Protein AF-A0A526YKM3-F1 (afdb_monomer_lite)

Sequence (54 aa):
VFTQYRKSGGSRTGVLPDFFIGAHAAVDGLPLLTRDVGRYRTYFPSLKLIAPGA

Secondary structure (DSSP, 8-state):
-HHHHHHT-S--SSHHHHHHHHHHHHHTT--EE-S-HHHHHHH-TTS-EE-TT-

Structure (mmCIF, N/CA/C/O backbone):
data_AF-A0A526YKM3-F1
#
_entry.id   AF-A0A526YKM3-F1
#
loop_
_atom_site.group_PDB
_atom_site.id
_atom_site.type_symbol
_atom_site.label_atom_id
_atom_site.label_alt_id
_atom_site.label_comp_id
_atom_site.label_asym_id
_atom_site.label_entity_id
_atom_site.label_seq_id
_atom_site.pdbx_PDB_ins_code
_atom_site.Cartn_x
_atom_site.Cartn_y
_atom_site.Cartn_z
_atom_site.occupancy
_atom_site.B_iso_or_equiv
_atom_site.auth_seq_id
_atom_site.auth_comp_id
_atom_site.auth_asym_id
_atom_site.auth_atom_id
_atom_site.pdbx_PDB_model_num
ATOM 1 N N . VAL A 1 1 ? 3.634 10.731 0.543 1.00 57.56 1 VAL A N 1
ATOM 2 C CA . VAL A 1 1 ? 3.705 9.592 -0.407 1.00 57.56 1 VAL A CA 1
ATOM 3 C C . VAL A 1 1 ? 3.490 10.026 -1.868 1.00 57.56 1 VAL A C 1
ATOM 5 O O . VAL A 1 1 ? 4.426 9.897 -2.646 1.00 57.56 1 VAL A O 1
ATOM 8 N N . PHE A 1 2 ? 2.371 10.673 -2.241 1.00 59.50 2 PHE A N 1
ATOM 9 C CA . PHE A 1 2 ? 2.170 11.237 -3.601 1.00 59.50 2 PHE A CA 1
ATOM 10 C C . PHE A 1 2 ? 3.281 12.213 -4.041 1.00 59.50 2 PHE A C 1
ATOM 12 O O . PHE A 1 2 ? 3.742 12.193 -5.180 1.00 59.50 2 PHE A O 1
ATOM 19 N N . THR A 1 3 ? 3.781 13.035 -3.115 1.00 64.38 3 THR A N 1
ATOM 20 C CA . THR A 1 3 ? 4.874 13.982 -3.384 1.00 64.38 3 THR A CA 1
ATOM 21 C C . THR A 1 3 ? 6.211 13.287 -3.667 1.00 64.38 3 THR A C 1
ATOM 23 O O . THR A 1 3 ? 6.961 13.747 -4.522 1.00 64.38 3 THR A O 1
ATOM 26 N N . GLN A 1 4 ? 6.506 12.163 -2.997 1.00 65.81 4 GLN A N 1
ATOM 27 C CA . GLN A 1 4 ? 7.692 11.336 -3.278 1.00 65.81 4 GLN A CA 1
ATOM 28 C C . GLN A 1 4 ? 7.565 10.647 -4.641 1.00 65.81 4 GLN A C 1
ATOM 30 O O . GLN A 1 4 ? 8.508 10.685 -5.423 1.00 65.81 4 GLN A O 1
ATOM 35 N N . TYR A 1 5 ? 6.376 10.128 -4.962 1.00 60.16 5 TYR A N 1
ATOM 36 C CA . TYR A 1 5 ? 6.053 9.583 -6.283 1.00 60.16 5 TYR A CA 1
ATOM 37 C C . TYR A 1 5 ? 6.221 10.618 -7.413 1.00 60.16 5 TYR A C 1
ATOM 39 O O . TYR A 1 5 ? 6.792 10.324 -8.462 1.00 60.16 5 TYR A O 1
ATOM 47 N N . ARG A 1 6 ? 5.789 11.872 -7.211 1.00 61.56 6 ARG A N 1
ATOM 48 C CA . ARG A 1 6 ? 6.023 12.943 -8.197 1.00 61.56 6 ARG A CA 1
ATOM 49 C C . ARG A 1 6 ? 7.510 13.248 -8.382 1.00 61.56 6 ARG A C 1
ATOM 51 O O . ARG A 1 6 ? 7.934 13.464 -9.519 1.00 61.56 6 ARG A O 1
ATOM 58 N N . LYS A 1 7 ? 8.279 13.257 -7.286 1.00 66.44 7 LYS A N 1
ATOM 59 C CA . LYS A 1 7 ? 9.718 13.562 -7.278 1.00 66.44 7 LYS A CA 1
ATOM 60 C C . LYS A 1 7 ? 10.586 12.469 -7.913 1.00 66.44 7 LYS A C 1
ATOM 62 O O . LYS A 1 7 ? 11.645 12.803 -8.424 1.00 66.44 7 LYS A O 1
ATOM 67 N N . SER A 1 8 ? 10.153 11.208 -7.946 1.00 64.19 8 SER A N 1
ATOM 68 C CA . SER A 1 8 ? 10.978 10.071 -8.393 1.00 64.19 8 SER A CA 1
ATOM 69 C C . SER A 1 8 ? 11.117 9.886 -9.919 1.00 64.19 8 SER A C 1
ATOM 71 O O . SER A 1 8 ? 11.526 8.813 -10.328 1.00 64.19 8 SER A O 1
ATOM 73 N N . GLY A 1 9 ? 10.747 10.878 -10.745 1.00 52.41 9 GLY A N 1
ATOM 74 C CA . GLY A 1 9 ? 10.978 10.976 -12.207 1.00 52.41 9 GLY A CA 1
ATOM 75 C C . GLY A 1 9 ? 11.236 9.688 -13.022 1.00 52.41 9 GLY A C 1
AT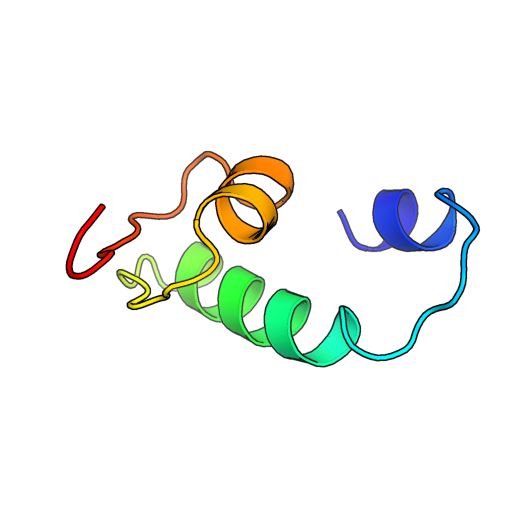OM 76 O O . GLY A 1 9 ? 12.337 9.159 -13.003 1.00 52.41 9 GLY A O 1
ATOM 77 N N . GLY A 1 10 ? 10.264 9.249 -13.836 1.00 61.91 10 GLY A N 1
ATOM 78 C CA . GLY A 1 10 ? 10.389 8.122 -14.784 1.00 61.91 10 GLY A CA 1
ATOM 79 C C . GLY A 1 10 ? 9.103 7.920 -15.602 1.00 61.91 10 GLY A C 1
ATOM 80 O O . GLY A 1 10 ? 8.129 8.627 -15.350 1.00 61.91 10 GLY A O 1
ATOM 81 N N . SER A 1 11 ? 9.076 7.001 -16.580 1.00 50.88 11 SER A N 1
ATOM 82 C CA . SER A 1 11 ? 7.879 6.704 -17.400 1.00 50.88 11 SER A CA 1
ATOM 83 C C . SER A 1 11 ? 6.696 6.278 -16.510 1.00 50.88 11 SER A C 1
ATOM 85 O O . SER A 1 11 ? 6.783 5.286 -15.790 1.00 50.88 11 SER A O 1
ATOM 87 N N . ARG A 1 12 ? 5.610 7.070 -16.487 1.00 59.28 12 ARG A N 1
ATOM 88 C CA . ARG A 1 12 ? 4.537 7.002 -15.467 1.00 59.28 12 ARG A CA 1
ATOM 89 C C . ARG A 1 12 ? 3.279 6.282 -15.959 1.00 59.28 12 ARG A C 1
ATOM 91 O O . ARG A 1 12 ? 2.190 6.846 -15.910 1.00 59.28 12 ARG A O 1
ATOM 98 N N . THR A 1 13 ? 3.404 5.051 -16.439 1.00 54.97 13 THR A N 1
ATOM 99 C CA . THR A 1 13 ? 2.292 4.372 -17.130 1.00 54.97 13 THR A CA 1
ATOM 100 C C . THR A 1 13 ? 1.292 3.628 -16.236 1.00 54.97 13 THR A C 1
ATOM 102 O O . THR A 1 13 ? 0.314 3.120 -16.770 1.00 54.97 13 THR A O 1
ATOM 105 N N . GLY A 1 14 ? 1.441 3.578 -14.901 1.00 55.53 14 GLY A N 1
ATOM 106 C CA . GLY A 1 14 ? 0.487 2.779 -14.105 1.00 55.53 14 GLY A CA 1
ATOM 107 C C . GLY A 1 14 ? 0.475 2.903 -12.582 1.00 55.53 14 GLY A C 1
ATOM 108 O O . GLY A 1 14 ? -0.176 2.095 -11.938 1.00 55.53 14 GLY A O 1
ATOM 109 N N . VAL A 1 15 ? 1.162 3.870 -11.969 1.00 64.56 15 VAL A N 1
ATOM 110 C CA . VAL A 1 15 ? 1.264 3.911 -10.491 1.00 64.56 15 VAL A CA 1
ATOM 111 C C . VAL A 1 15 ? 0.076 4.620 -9.837 1.00 64.56 15 VAL A C 1
ATOM 113 O O . VAL A 1 15 ? -0.254 4.336 -8.692 1.00 64.56 15 VAL A O 1
ATOM 116 N N . LEU A 1 16 ? -0.584 5.545 -10.543 1.00 75.56 16 LEU A N 1
ATOM 117 C CA . LEU A 1 16 ? -1.651 6.354 -9.949 1.00 75.56 16 LEU A CA 1
ATOM 118 C C . LEU A 1 16 ? -2.868 5.516 -9.495 1.00 75.56 16 LEU A C 1
ATOM 120 O O . LEU A 1 16 ? -3.324 5.747 -8.376 1.00 75.56 16 LEU A O 1
ATOM 124 N N . PRO A 1 17 ? -3.361 4.530 -10.274 1.00 84.94 17 PRO A N 1
ATOM 125 C CA . PRO A 1 17 ? -4.444 3.657 -9.817 1.00 84.94 17 PRO A CA 1
ATOM 126 C C . PRO A 1 17 ? -4.043 2.810 -8.601 1.00 84.94 17 PRO A C 1
ATOM 128 O O . PRO A 1 17 ? -4.719 2.863 -7.575 1.00 84.94 17 PRO A O 1
ATOM 131 N N . ASP A 1 18 ? -2.908 2.106 -8.669 1.00 86.06 18 ASP A N 1
ATOM 132 C CA . ASP A 1 18 ? -2.409 1.255 -7.577 1.00 86.06 18 ASP A CA 1
ATOM 133 C C . ASP A 1 18 ? -2.190 2.047 -6.288 1.00 86.06 18 ASP A C 1
ATOM 135 O O . ASP A 1 18 ? -2.458 1.559 -5.189 1.00 86.06 18 ASP A O 1
ATOM 139 N N . PHE A 1 19 ? -1.731 3.292 -6.427 1.00 86.88 19 PHE A N 1
ATOM 140 C CA . PHE A 1 19 ? -1.555 4.209 -5.317 1.00 86.88 19 PHE A CA 1
ATOM 141 C C . PHE A 1 19 ? -2.883 4.540 -4.635 1.00 86.88 19 PHE A C 1
ATOM 143 O O . PHE A 1 19 ? -2.954 4.476 -3.412 1.00 86.88 19 PHE A O 1
ATOM 150 N N . PHE A 1 20 ? -3.935 4.873 -5.392 1.00 91.38 20 PHE A N 1
ATOM 151 C CA . PHE A 1 20 ? -5.249 5.146 -4.802 1.00 91.38 20 PHE A CA 1
ATOM 152 C C . PHE A 1 20 ? -5.856 3.902 -4.152 1.00 91.38 20 PHE A C 1
ATOM 154 O O . PHE A 1 20 ? -6.384 4.001 -3.048 1.00 91.38 20 PHE A O 1
ATOM 161 N N . ILE A 1 21 ? -5.708 2.731 -4.776 1.00 92.56 21 ILE A N 1
ATOM 162 C CA . ILE A 1 21 ? -6.151 1.450 -4.209 1.00 92.56 21 ILE A CA 1
ATOM 163 C C . ILE A 1 21 ? -5.431 1.169 -2.881 1.00 92.56 21 ILE A C 1
ATOM 165 O O . ILE A 1 21 ? -6.071 0.885 -1.871 1.00 92.56 21 ILE A O 1
ATOM 169 N N . GLY A 1 22 ? -4.100 1.287 -2.865 1.00 93.12 22 GLY A N 1
ATOM 170 C CA . GLY A 1 22 ? -3.292 1.044 -1.669 1.00 93.12 22 GLY A CA 1
ATOM 171 C C . GLY A 1 22 ? -3.550 2.062 -0.562 1.00 93.12 22 GLY A C 1
ATOM 172 O O . GLY A 1 22 ? -3.634 1.687 0.604 1.00 93.12 22 GLY A O 1
ATOM 173 N N . ALA A 1 23 ? -3.733 3.335 -0.917 1.00 93.19 23 ALA A N 1
ATOM 174 C CA . ALA A 1 23 ? -4.044 4.392 0.038 1.00 93.19 23 ALA A CA 1
ATOM 175 C C . ALA A 1 23 ? -5.416 4.188 0.684 1.00 93.19 23 ALA A C 1
ATOM 177 O O . ALA A 1 23 ? -5.529 4.309 1.900 1.00 93.19 23 ALA A O 1
ATOM 178 N N . HIS A 1 24 ? -6.433 3.840 -0.105 1.00 95.88 24 HIS A N 1
ATOM 179 C CA . HIS A 1 24 ? -7.767 3.543 0.408 1.00 95.88 24 HIS A CA 1
ATOM 180 C C . HIS A 1 24 ? -7.735 2.358 1.380 1.00 95.88 24 HIS A C 1
ATOM 182 O O . HIS A 1 24 ? -8.167 2.490 2.521 1.00 95.88 24 HIS A O 1
ATOM 188 N N . ALA A 1 25 ? -7.102 1.247 0.984 1.00 96.88 25 ALA A N 1
ATOM 189 C CA . ALA A 1 25 ? -6.956 0.084 1.855 1.00 96.88 25 ALA A CA 1
ATOM 190 C C . ALA A 1 25 ? -6.180 0.404 3.147 1.00 96.88 25 ALA A C 1
ATOM 192 O O . ALA A 1 25 ? -6.543 -0.071 4.218 1.00 96.88 25 ALA A O 1
ATOM 193 N N . ALA A 1 26 ? -5.138 1.240 3.074 1.00 95.12 26 ALA A N 1
ATOM 194 C CA . ALA A 1 26 ? -4.350 1.626 4.242 1.00 95.12 26 ALA A CA 1
ATOM 195 C C . ALA A 1 26 ? -5.118 2.531 5.216 1.00 95.12 26 ALA A C 1
ATOM 197 O O . ALA A 1 26 ? -4.966 2.372 6.425 1.00 95.12 26 ALA A O 1
ATOM 198 N N . VAL A 1 27 ? -5.925 3.468 4.706 1.00 94.56 27 VAL A N 1
ATOM 199 C CA . VAL A 1 27 ? -6.749 4.365 5.534 1.00 94.56 27 VAL A CA 1
ATOM 200 C C . VAL A 1 27 ? -7.870 3.594 6.226 1.00 94.56 27 VAL A C 1
ATOM 202 O O . VAL A 1 27 ? -8.109 3.813 7.410 1.00 94.56 27 VAL A O 1
ATOM 205 N N . ASP A 1 28 ? -8.487 2.644 5.525 1.00 96.88 28 ASP A N 1
ATOM 206 C CA . ASP A 1 28 ? -9.614 1.868 6.051 1.00 96.88 28 ASP A CA 1
ATOM 207 C C . ASP A 1 28 ? -9.176 0.598 6.804 1.00 96.88 28 ASP A C 1
ATOM 209 O O . ASP A 1 28 ? -10.008 -0.162 7.299 1.00 96.88 28 ASP A O 1
ATOM 213 N N . GLY A 1 29 ? -7.866 0.341 6.901 1.00 95.06 29 GLY A N 1
ATOM 214 C CA . GLY A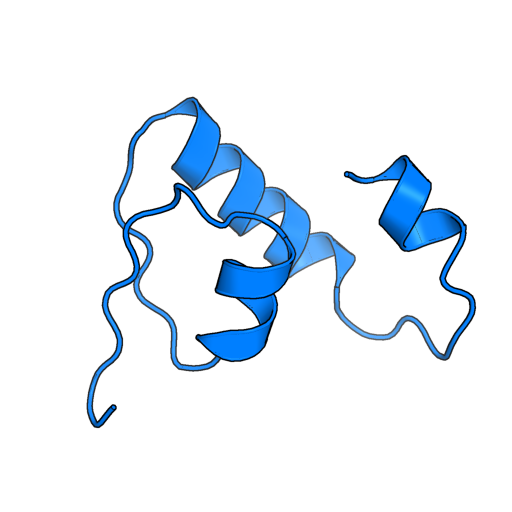 1 29 ? -7.318 -0.835 7.583 1.00 95.06 29 GLY A CA 1
ATOM 215 C C . GLY A 1 29 ? -7.648 -2.166 6.895 1.00 95.06 29 GLY A C 1
ATOM 216 O O . GLY A 1 29 ? -7.662 -3.216 7.540 1.00 95.06 29 GLY A O 1
ATOM 217 N N . LEU A 1 30 ? -7.921 -2.139 5.590 1.00 97.56 30 LEU A N 1
ATOM 218 C CA . LEU A 1 30 ? -8.321 -3.304 4.808 1.00 97.56 30 LEU A CA 1
ATOM 219 C C . LEU A 1 30 ? -7.097 -4.082 4.300 1.00 97.56 30 LEU A C 1
ATOM 221 O O . LEU A 1 30 ? -6.123 -3.482 3.840 1.00 97.56 30 LEU A O 1
ATOM 225 N N . PRO A 1 31 ? -7.124 -5.427 4.324 1.00 97.00 31 PRO A N 1
ATOM 226 C CA . PRO A 1 31 ? -6.105 -6.217 3.652 1.00 97.00 31 PRO A CA 1
ATOM 227 C C . PRO A 1 31 ? -6.234 -6.083 2.130 1.00 97.00 31 PRO A C 1
ATOM 229 O O . PRO A 1 31 ? -7.338 -6.102 1.588 1.00 97.00 31 PRO A O 1
ATOM 232 N N . LEU A 1 32 ? -5.101 -6.016 1.432 1.00 96.25 32 LEU A N 1
ATOM 233 C CA . LEU A 1 32 ? -5.059 -5.921 -0.025 1.00 96.25 32 LEU A CA 1
ATOM 234 C C . LEU A 1 32 ? -4.503 -7.206 -0.648 1.00 96.25 32 LEU A C 1
ATOM 236 O O . LEU A 1 32 ? -3.363 -7.596 -0.388 1.00 96.25 32 LEU A O 1
ATOM 240 N N . LEU A 1 33 ? -5.301 -7.842 -1.506 1.00 96.31 33 LEU A N 1
ATOM 241 C CA . LEU A 1 33 ? -4.876 -8.972 -2.329 1.00 96.31 33 LEU A CA 1
ATOM 242 C C . LEU A 1 33 ? -4.135 -8.458 -3.568 1.00 96.31 33 LEU A C 1
ATOM 244 O O . LEU A 1 33 ? -4.705 -7.720 -4.368 1.00 96.31 33 LEU A O 1
ATOM 248 N N . THR A 1 34 ? -2.875 -8.848 -3.750 1.00 92.62 34 THR A N 1
ATOM 249 C CA . THR A 1 34 ? -2.071 -8.400 -4.894 1.00 92.62 34 THR A CA 1
ATOM 250 C C . THR A 1 34 ? -0.988 -9.405 -5.267 1.00 92.62 34 THR A C 1
ATOM 252 O O . THR A 1 34 ? -0.487 -10.145 -4.426 1.00 92.62 34 THR A O 1
ATOM 255 N N . ARG A 1 35 ? -0.596 -9.406 -6.544 1.00 92.94 35 ARG A N 1
ATOM 256 C CA . ARG A 1 35 ? 0.601 -10.113 -7.027 1.00 92.94 35 ARG A CA 1
ATOM 257 C C . ARG A 1 35 ?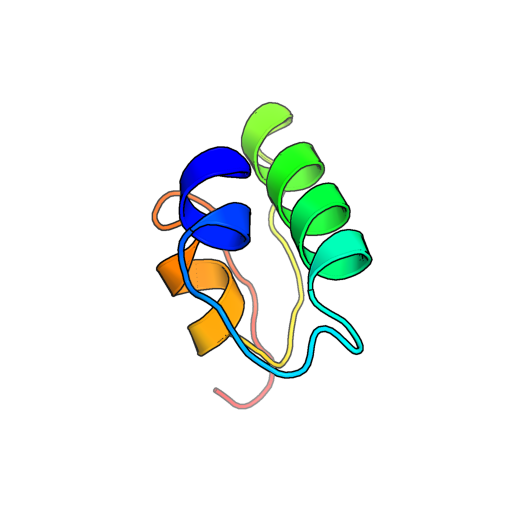 1.854 -9.229 -7.016 1.00 92.94 35 ARG A C 1
ATOM 259 O O . ARG A 1 35 ? 2.956 -9.754 -7.089 1.00 92.94 35 ARG A O 1
ATOM 266 N N . ASP A 1 36 ? 1.708 -7.907 -6.905 1.00 90.62 36 ASP A N 1
ATOM 267 C CA . ASP A 1 36 ? 2.829 -6.954 -6.913 1.00 90.62 36 ASP A CA 1
ATOM 268 C C . ASP A 1 36 ? 3.189 -6.508 -5.485 1.00 90.62 36 ASP A C 1
ATOM 270 O O . ASP A 1 36 ? 2.976 -5.368 -5.071 1.00 90.62 36 ASP A O 1
ATOM 274 N N . VAL A 1 37 ? 3.703 -7.446 -4.686 1.00 92.44 37 VAL A N 1
ATOM 275 C CA . VAL A 1 37 ? 4.008 -7.210 -3.263 1.00 92.44 37 VAL A CA 1
ATOM 276 C C . VAL A 1 37 ? 5.066 -6.122 -3.079 1.00 92.44 37 VAL A C 1
ATOM 278 O O . VAL A 1 37 ? 4.951 -5.300 -2.169 1.00 92.44 37 VAL A O 1
ATOM 281 N N . GLY A 1 38 ? 6.089 -6.111 -3.939 1.00 90.50 38 GLY A N 1
ATOM 282 C CA . GLY A 1 38 ? 7.204 -5.169 -3.859 1.00 90.50 38 GLY A CA 1
ATOM 283 C C . GLY A 1 38 ? 6.726 -3.725 -3.952 1.00 90.50 38 GLY A C 1
ATOM 284 O O . GLY A 1 38 ? 7.011 -2.927 -3.060 1.00 90.50 38 GLY A O 1
ATOM 285 N N . ARG A 1 39 ? 5.911 -3.413 -4.968 1.00 87.88 39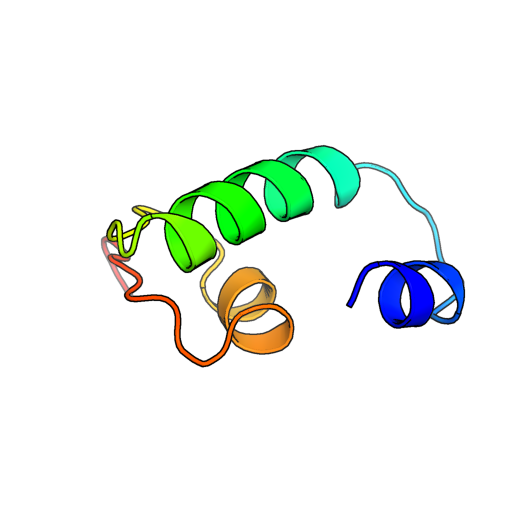 ARG A N 1
ATOM 286 C CA . ARG A 1 39 ? 5.359 -2.068 -5.168 1.00 87.88 39 ARG A CA 1
ATOM 287 C C . ARG A 1 39 ? 4.552 -1.593 -3.964 1.00 87.88 39 ARG A C 1
ATOM 289 O O . ARG A 1 39 ? 4.776 -0.487 -3.471 1.00 87.88 39 ARG A O 1
ATOM 296 N N . TYR A 1 40 ? 3.630 -2.422 -3.476 1.00 91.62 40 TYR A N 1
ATOM 297 C CA . TYR A 1 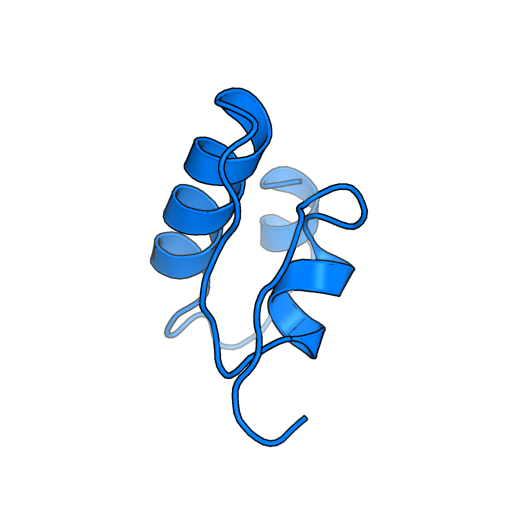40 ? 2.774 -2.032 -2.359 1.00 91.62 40 TYR A CA 1
ATOM 298 C C . TYR A 1 40 ? 3.549 -1.898 -1.047 1.00 91.62 40 TYR A C 1
ATOM 300 O O . TYR A 1 40 ? 3.316 -0.932 -0.326 1.00 91.62 40 TYR A O 1
ATOM 308 N N . ARG A 1 41 ? 4.524 -2.772 -0.760 1.00 91.88 41 ARG A N 1
ATOM 309 C CA . ARG A 1 41 ? 5.383 -2.634 0.432 1.00 91.88 41 ARG A CA 1
ATOM 310 C C . ARG A 1 41 ? 6.235 -1.369 0.408 1.00 91.88 41 ARG A C 1
ATOM 312 O O . ARG A 1 41 ? 6.431 -0.769 1.460 1.00 91.88 41 ARG A O 1
ATOM 319 N N . THR A 1 42 ? 6.733 -0.953 -0.760 1.00 89.69 42 THR A N 1
ATOM 320 C CA . THR A 1 42 ? 7.533 0.276 -0.881 1.00 89.69 42 THR A CA 1
ATOM 321 C C . THR A 1 42 ? 6.722 1.521 -0.525 1.00 89.69 42 THR A C 1
ATOM 323 O O . THR A 1 42 ? 7.235 2.410 0.151 1.00 89.69 42 THR A O 1
ATOM 326 N N . TYR A 1 43 ? 5.462 1.599 -0.961 1.00 87.12 43 TYR A N 1
ATOM 327 C CA . TYR A 1 43 ? 4.627 2.781 -0.728 1.00 87.12 43 TYR A CA 1
ATOM 328 C C . TYR A 1 43 ? 3.804 2.722 0.565 1.00 87.12 43 TYR A C 1
ATOM 330 O O . TYR A 1 43 ? 3.547 3.768 1.162 1.00 87.12 43 TYR A O 1
ATOM 338 N N . PHE A 1 44 ? 3.405 1.526 1.000 1.00 92.25 44 PHE A N 1
ATOM 339 C CA . PHE A 1 44 ? 2.491 1.291 2.119 1.00 92.25 44 PHE A CA 1
ATOM 340 C C . PHE A 1 44 ? 3.027 0.175 3.037 1.00 92.25 44 PHE A C 1
ATOM 342 O O . PHE A 1 44 ? 2.448 -0.909 3.105 1.00 92.25 44 PHE A O 1
ATOM 349 N N . PRO A 1 45 ? 4.138 0.406 3.761 1.00 92.19 45 PRO A N 1
ATOM 350 C CA . PRO A 1 45 ? 4.813 -0.635 4.545 1.00 92.19 45 PRO A CA 1
ATOM 351 C C 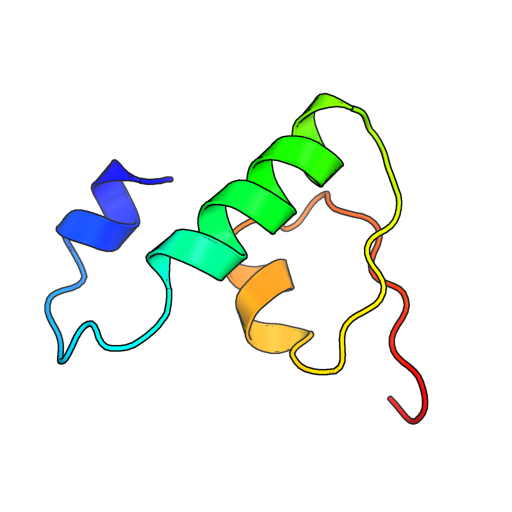. PRO A 1 45 ? 3.964 -1.212 5.690 1.00 92.19 45 PRO A C 1
ATOM 353 O O . PRO A 1 45 ? 4.219 -2.330 6.128 1.00 92.19 45 PRO A O 1
ATOM 356 N N . SER A 1 46 ? 2.957 -0.476 6.168 1.00 90.00 46 SER A N 1
ATOM 357 C CA . SER A 1 46 ? 2.010 -0.925 7.197 1.00 90.00 46 SER A CA 1
ATOM 358 C C . SER A 1 46 ? 0.776 -1.646 6.641 1.00 90.00 46 SER A C 1
ATOM 360 O O . SER A 1 46 ? -0.027 -2.153 7.422 1.00 90.00 46 SER A O 1
ATOM 362 N N . LEU A 1 47 ? 0.592 -1.692 5.315 1.00 94.94 47 LEU A N 1
ATOM 363 C CA . LEU A 1 47 ? -0.578 -2.314 4.699 1.00 94.94 47 LEU A CA 1
ATOM 364 C C . LEU A 1 47 ? -0.465 -3.840 4.756 1.00 94.94 47 LEU A C 1
ATOM 366 O O . LEU A 1 47 ? 0.541 -4.425 4.348 1.00 94.94 47 LEU A O 1
ATOM 370 N N . LYS A 1 48 ? -1.524 -4.504 5.225 1.00 97.06 48 LYS A N 1
ATOM 371 C CA . LYS A 1 48 ? -1.598 -5.967 5.221 1.00 97.06 48 LYS A CA 1
ATOM 372 C C . LYS A 1 48 ? -1.802 -6.461 3.790 1.00 97.06 48 LYS A C 1
ATOM 374 O O . LYS A 1 48 ? -2.857 -6.242 3.205 1.00 97.06 48 LYS A O 1
ATOM 379 N N . LEU A 1 49 ? -0.807 -7.154 3.241 1.00 96.50 49 LEU A N 1
ATOM 380 C CA . LEU A 1 49 ? -0.872 -7.723 1.895 1.00 96.50 49 LEU A CA 1
ATOM 381 C C . LEU A 1 49 ? -1.144 -9.225 1.944 1.00 96.50 49 LEU A C 1
ATOM 383 O O . LEU A 1 49 ? -0.550 -9.944 2.747 1.00 96.50 49 LEU A O 1
ATOM 387 N N . ILE A 1 50 ? -2.015 -9.687 1.054 1.00 96.69 50 ILE A N 1
ATOM 388 C CA . ILE A 1 50 ? -2.243 -11.102 0.764 1.00 96.69 50 ILE A CA 1
ATOM 389 C C . ILE A 1 50 ? -1.706 -11.341 -0.646 1.00 96.69 50 ILE A C 1
ATOM 391 O O . ILE A 1 50 ? -2.089 -10.632 -1.575 1.00 96.69 50 ILE A O 1
ATOM 395 N N . ALA A 1 51 ? -0.810 -12.309 -0.814 1.00 94.69 51 ALA A N 1
ATOM 396 C CA . ALA A 1 51 ? -0.160 -12.578 -2.091 1.00 94.69 51 ALA A CA 1
ATOM 397 C C . ALA A 1 51 ? -0.192 -14.080 -2.397 1.00 94.69 51 ALA A C 1
ATOM 399 O O . ALA A 1 51 ? 0.494 -14.849 -1.727 1.00 94.69 51 ALA A O 1
ATOM 400 N N . PRO A 1 52 ? -1.004 -14.529 -3.368 1.00 88.50 52 PRO A N 1
ATOM 401 C CA . PRO A 1 52 ? -1.043 -15.932 -3.758 1.00 88.50 52 PRO A CA 1
ATOM 402 C C . PRO A 1 52 ? 0.249 -16.322 -4.479 1.00 88.50 52 PRO A C 1
ATOM 404 O O . PRO A 1 52 ? 0.625 -15.673 -5.456 1.00 88.50 52 PRO A O 1
ATOM 407 N N . GLY A 1 53 ? 0.893 -17.400 -4.027 1.00 82.19 53 GLY A N 1
ATOM 408 C CA . GLY A 1 53 ? 2.097 -17.952 -4.662 1.00 82.19 53 GLY A CA 1
ATOM 409 C C . GLY A 1 53 ? 3.393 -17.180 -4.391 1.00 82.19 53 GLY A C 1
ATOM 410 O O . GLY A 1 53 ? 4.383 -17.439 -5.072 1.00 82.19 53 GLY A O 1
ATOM 411 N N . ALA A 1 54 ? 3.375 -16.247 -3.435 1.00 59.78 54 ALA A N 1
ATOM 412 C CA . ALA A 1 54 ? 4.568 -15.644 -2.845 1.00 59.78 54 ALA A CA 1
ATOM 413 C C . ALA A 1 54 ? 4.962 -16.361 -1.547 1.00 59.78 54 ALA A C 1
ATOM 415 O O . ALA A 1 54 ? 4.054 -16.930 -0.895 1.00 59.78 54 ALA A O 1
#

Radius of gyration: 11.31 Å; chains: 1; bounding box: 21×32×25 Å

pLDDT: mean 82.53, std 15.37, range [50.88, 97.56]

Foldseek 3Di:
DVVVVVVPDDDDDDVVVVVVVLVVCLVVVHEAEDQCPVSSCVNPVPHHYDHPPD